Protein AF-A0A2V6N6D9-F1 (afdb_monomer_lite)

Radius of gyration: 21.4 Å; chains: 1; bounding box: 47×39×57 Å

Structure (mmCIF, N/CA/C/O backbone):
data_AF-A0A2V6N6D9-F1
#
_entry.id   AF-A0A2V6N6D9-F1
#
loop_
_atom_site.group_PDB
_atom_site.id
_atom_site.type_symbol
_atom_site.label_atom_id
_atom_site.label_alt_id
_atom_site.label_comp_id
_atom_site.label_asym_id
_atom_site.label_entity_id
_atom_site.label_seq_id
_atom_site.pdbx_PDB_ins_code
_atom_site.Cartn_x
_atom_site.Cartn_y
_atom_site.Cartn_z
_atom_site.occupancy
_atom_site.B_iso_or_equiv
_atom_site.auth_seq_id
_atom_site.auth_comp_id
_atom_site.auth_asym_id
_atom_site.auth_atom_id
_atom_site.pdbx_PDB_model_num
ATOM 1 N N . MET A 1 1 ? 24.548 -21.184 -36.926 1.00 59.41 1 MET A N 1
ATOM 2 C CA . MET A 1 1 ? 24.962 -20.837 -35.543 1.00 59.41 1 MET A CA 1
ATOM 3 C C . MET A 1 1 ? 25.268 -19.346 -35.347 1.00 59.41 1 MET A C 1
ATOM 5 O O . MET A 1 1 ? 24.639 -18.750 -34.487 1.00 59.41 1 MET A O 1
ATOM 9 N N . ARG A 1 2 ? 26.126 -18.692 -36.157 1.00 65.00 2 ARG A N 1
ATOM 10 C CA . ARG A 1 2 ? 26.468 -17.248 -36.016 1.00 65.00 2 ARG A CA 1
ATOM 11 C C . ARG A 1 2 ? 25.274 -16.273 -35.929 1.00 65.00 2 ARG A C 1
ATOM 13 O O . ARG A 1 2 ? 25.305 -15.359 -35.116 1.00 65.00 2 ARG A O 1
ATOM 20 N N . ARG A 1 3 ? 24.213 -16.474 -36.723 1.00 71.56 3 ARG A N 1
ATOM 21 C CA . ARG A 1 3 ? 23.017 -15.602 -36.710 1.00 71.56 3 ARG A CA 1
ATOM 22 C C . ARG A 1 3 ? 22.188 -15.723 -35.426 1.00 71.56 3 ARG A C 1
ATOM 24 O O . ARG A 1 3 ? 21.669 -14.728 -34.949 1.00 71.56 3 ARG A O 1
ATOM 31 N N . VAL A 1 4 ? 22.118 -16.921 -34.845 1.00 73.62 4 VAL A N 1
ATOM 32 C CA . VAL A 1 4 ? 21.399 -17.165 -33.583 1.00 73.62 4 VAL A CA 1
ATOM 33 C C . VAL A 1 4 ? 22.120 -16.462 -32.434 1.00 73.62 4 VAL A C 1
ATOM 35 O O . VAL A 1 4 ? 21.491 -15.753 -31.661 1.00 73.62 4 VAL A O 1
ATOM 38 N N . VAL A 1 5 ? 23.452 -16.558 -32.385 1.00 76.19 5 VAL A N 1
ATOM 39 C CA . VAL A 1 5 ? 24.276 -15.862 -31.384 1.00 76.19 5 VAL A CA 1
ATOM 40 C C . VAL A 1 5 ? 24.099 -14.339 -31.465 1.00 76.19 5 VAL A C 1
ATOM 42 O O . VAL A 1 5 ? 23.930 -13.694 -30.437 1.00 76.19 5 VAL A O 1
ATOM 45 N N . ALA A 1 6 ? 24.042 -13.761 -32.670 1.00 77.94 6 ALA A N 1
ATOM 46 C CA . ALA A 1 6 ? 23.794 -12.326 -32.847 1.00 77.94 6 ALA A CA 1
ATOM 47 C C . ALA A 1 6 ? 22.406 -11.880 -32.336 1.00 77.94 6 ALA A C 1
ATOM 49 O O . ALA A 1 6 ? 22.273 -10.809 -31.740 1.00 77.94 6 ALA A O 1
ATOM 50 N N . VAL A 1 7 ? 21.374 -12.711 -32.514 1.00 82.50 7 VAL A N 1
ATOM 51 C CA . VAL A 1 7 ? 20.023 -12.434 -31.996 1.00 82.50 7 VAL A CA 1
ATOM 52 C C . VAL A 1 7 ? 19.994 -12.482 -30.465 1.00 82.50 7 VAL A C 1
ATOM 54 O O . VAL A 1 7 ? 19.444 -11.583 -29.841 1.00 82.50 7 VAL A O 1
ATOM 57 N N . TRP A 1 8 ? 20.649 -13.458 -29.835 1.00 84.19 8 TRP A N 1
ATOM 58 C CA . TRP A 1 8 ? 20.722 -13.517 -28.369 1.00 84.19 8 TRP A CA 1
ATOM 59 C C . TRP A 1 8 ? 21.530 -12.365 -27.763 1.00 84.19 8 TRP A C 1
ATOM 61 O O . TRP A 1 8 ? 21.139 -11.824 -26.731 1.00 84.19 8 TRP A O 1
ATOM 71 N N . ILE A 1 9 ? 22.615 -11.944 -28.420 1.00 83.12 9 ILE A N 1
ATOM 72 C CA . ILE A 1 9 ? 23.410 -10.788 -27.982 1.00 83.12 9 ILE A CA 1
ATOM 73 C C . ILE A 1 9 ? 22.585 -9.500 -28.077 1.00 83.12 9 ILE A C 1
ATOM 75 O O . ILE A 1 9 ? 22.538 -8.736 -27.119 1.00 83.12 9 ILE A O 1
ATOM 79 N N . SER A 1 10 ? 21.895 -9.268 -29.196 1.00 82.88 10 SER A N 1
ATOM 80 C CA . SER A 1 10 ? 21.044 -8.078 -29.353 1.00 82.88 10 SER A CA 1
ATOM 81 C C . SER A 1 10 ? 19.869 -8.066 -28.372 1.00 82.88 10 SER A C 1
ATOM 83 O O . SER A 1 10 ? 19.578 -7.019 -27.794 1.00 82.88 10 SER A O 1
ATOM 85 N N . LEU A 1 11 ? 19.260 -9.224 -28.100 1.00 87.12 11 LEU A N 1
ATOM 86 C CA . LEU A 1 11 ? 18.226 -9.362 -27.075 1.00 87.12 11 LEU A CA 1
ATOM 87 C C . LEU A 1 11 ? 18.769 -9.041 -25.676 1.00 87.12 11 LEU A C 1
ATOM 89 O O . LEU A 1 11 ? 18.121 -8.321 -24.921 1.00 87.12 11 LEU A O 1
ATOM 93 N N . GLY A 1 12 ? 19.970 -9.523 -25.347 1.00 83.06 12 GLY A N 1
ATOM 94 C CA . GLY A 1 12 ? 20.647 -9.215 -24.085 1.00 83.06 12 GLY A CA 1
ATOM 95 C C . GLY A 1 12 ? 20.988 -7.730 -23.926 1.00 83.06 12 GLY A C 1
ATOM 96 O O . GLY A 1 12 ? 20.818 -7.164 -22.850 1.00 83.06 12 GLY A O 1
ATOM 97 N N . ILE A 1 13 ? 21.420 -7.068 -25.003 1.00 83.25 13 ILE A N 1
ATOM 98 C CA . ILE A 1 13 ? 21.704 -5.625 -24.988 1.00 83.25 13 ILE A CA 1
ATOM 99 C C . ILE A 1 13 ? 20.407 -4.825 -24.826 1.00 83.25 13 ILE A C 1
ATOM 101 O O . ILE A 1 13 ? 20.368 -3.886 -24.035 1.00 83.25 13 ILE A O 1
ATOM 105 N N . ALA A 1 14 ? 19.335 -5.206 -25.524 1.00 84.50 14 ALA A N 1
ATOM 106 C CA . ALA A 1 14 ? 18.042 -4.536 -25.419 1.00 84.50 14 ALA A CA 1
ATOM 107 C C . ALA A 1 14 ? 17.433 -4.668 -24.013 1.00 84.50 14 ALA A C 1
ATOM 109 O O . ALA A 1 14 ? 16.908 -3.690 -23.480 1.00 84.50 14 ALA A O 1
ATOM 110 N N . THR A 1 15 ? 17.538 -5.841 -23.379 1.00 79.81 15 THR A N 1
ATOM 111 C CA . THR A 1 15 ? 17.056 -6.035 -22.003 1.00 79.81 15 THR A CA 1
ATOM 112 C C . THR A 1 15 ? 17.895 -5.256 -20.997 1.00 79.81 15 THR A C 1
ATOM 114 O O . THR A 1 15 ? 17.327 -4.585 -20.137 1.00 79.81 15 THR A O 1
ATOM 117 N N . ALA A 1 16 ? 19.224 -5.262 -21.128 1.00 81.94 16 ALA A N 1
ATOM 118 C CA . ALA A 1 16 ? 20.105 -4.476 -20.266 1.00 81.94 16 ALA A CA 1
ATOM 119 C C . ALA A 1 16 ? 19.844 -2.967 -20.406 1.00 81.94 16 ALA A C 1
ATOM 121 O O . ALA A 1 16 ? 19.668 -2.279 -19.400 1.00 81.94 16 ALA A O 1
ATOM 122 N N . ALA A 1 17 ? 19.740 -2.461 -21.638 1.00 80.12 17 ALA A N 1
ATOM 123 C CA . ALA A 1 17 ? 19.404 -1.066 -21.907 1.00 80.12 17 ALA A CA 1
ATOM 124 C C . ALA A 1 17 ? 18.031 -0.701 -21.324 1.00 80.12 17 ALA A C 1
ATOM 126 O O . ALA A 1 17 ? 17.907 0.314 -20.642 1.00 80.12 17 ALA A O 1
ATOM 127 N N . GLY A 1 18 ? 17.027 -1.567 -21.499 1.00 77.12 18 GLY A N 1
ATOM 128 C CA . GLY A 1 18 ? 15.701 -1.391 -20.908 1.00 77.12 18 GLY A CA 1
ATOM 129 C C . GLY A 1 18 ? 15.729 -1.311 -19.379 1.00 77.12 18 GLY A C 1
ATOM 130 O O . GLY A 1 18 ? 15.072 -0.444 -18.805 1.00 77.12 18 GLY A O 1
ATOM 131 N N . ILE A 1 19 ? 16.524 -2.154 -18.709 1.00 79.88 19 ILE A N 1
ATOM 132 C CA . ILE A 1 19 ? 16.682 -2.125 -17.244 1.00 79.88 19 ILE A CA 1
ATOM 133 C C . ILE A 1 19 ? 17.334 -0.815 -16.792 1.00 79.88 19 ILE A C 1
ATOM 135 O O . ILE A 1 19 ? 16.853 -0.196 -15.845 1.00 79.88 19 ILE A O 1
ATOM 139 N N . VAL A 1 20 ? 18.388 -0.362 -17.474 1.00 74.38 20 VAL A N 1
ATOM 140 C CA . VAL A 1 20 ? 19.073 0.899 -17.144 1.00 74.38 20 VAL A CA 1
ATOM 141 C C . VAL A 1 20 ? 18.138 2.092 -17.348 1.00 74.38 20 VAL A C 1
ATOM 143 O O . VAL A 1 20 ? 18.009 2.937 -16.463 1.00 74.38 20 VAL A O 1
ATOM 146 N N . SER A 1 21 ? 17.410 2.138 -18.465 1.00 70.38 21 SER A N 1
ATOM 147 C CA . SER A 1 21 ? 16.409 3.178 -18.717 1.00 70.38 21 SER A CA 1
ATOM 148 C C . SER A 1 21 ? 15.285 3.159 -17.677 1.00 70.38 21 SER A C 1
ATOM 150 O O . SER A 1 21 ? 14.873 4.215 -17.199 1.00 70.38 21 SER A O 1
ATOM 152 N N . ALA A 1 22 ? 14.827 1.976 -17.260 1.00 66.56 22 ALA A N 1
ATOM 153 C CA . ALA A 1 22 ? 13.831 1.840 -16.202 1.00 66.56 22 ALA A CA 1
ATOM 154 C C . ALA A 1 22 ? 14.367 2.307 -14.840 1.00 66.56 22 ALA A C 1
ATOM 156 O O . ALA A 1 22 ? 13.640 2.967 -14.101 1.00 66.56 22 ALA A O 1
ATOM 157 N N . GLN A 1 23 ? 15.632 2.029 -14.512 1.00 70.00 23 GLN A N 1
ATOM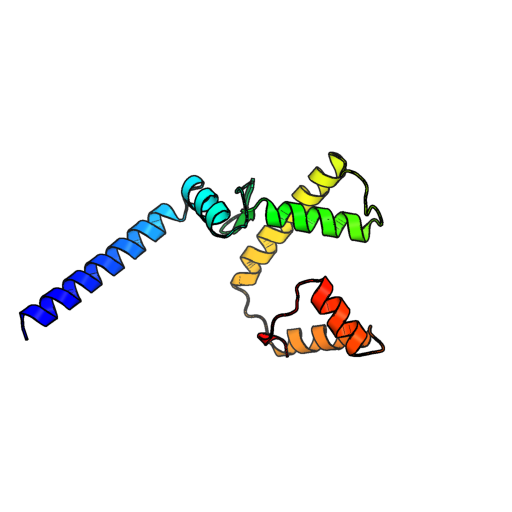 158 C CA . GLN A 1 23 ? 16.272 2.520 -13.287 1.00 70.00 23 GLN A CA 1
ATOM 159 C C . GLN A 1 23 ? 16.410 4.045 -13.275 1.00 70.00 23 GLN A C 1
ATOM 161 O O . GLN A 1 23 ? 16.227 4.656 -12.225 1.00 70.00 23 GLN A O 1
ATOM 166 N N . LEU A 1 24 ? 16.662 4.665 -14.429 1.00 68.25 24 LEU A N 1
ATOM 167 C CA . LEU A 1 24 ? 16.726 6.123 -14.572 1.00 68.25 24 LEU A CA 1
ATOM 168 C C . LEU A 1 24 ? 15.339 6.785 -14.515 1.00 68.25 24 LEU A C 1
ATOM 170 O O . LEU A 1 24 ? 15.204 7.882 -13.974 1.00 68.25 24 LEU A O 1
ATOM 174 N N . ALA A 1 25 ? 14.295 6.118 -15.015 1.00 64.75 25 ALA A N 1
ATOM 175 C CA . ALA A 1 25 ? 12.917 6.614 -14.969 1.00 64.75 25 ALA A CA 1
ATOM 176 C C . ALA A 1 25 ? 12.218 6.360 -13.617 1.00 64.75 25 ALA A C 1
ATOM 178 O O . ALA A 1 25 ? 11.385 7.163 -13.195 1.00 64.75 25 ALA A O 1
ATOM 179 N N . ALA A 1 26 ? 12.568 5.287 -12.902 1.00 63.69 26 ALA A N 1
ATOM 180 C CA . ALA A 1 26 ? 12.010 4.908 -11.598 1.00 63.69 26 ALA A CA 1
ATOM 181 C C . ALA A 1 26 ? 12.046 5.993 -10.495 1.00 63.69 26 ALA A C 1
ATOM 183 O O . ALA A 1 26 ? 11.118 6.011 -9.674 1.00 63.69 26 ALA A O 1
ATOM 184 N N . PRO A 1 27 ? 13.057 6.884 -10.410 1.00 62.16 27 PRO A N 1
ATOM 185 C CA . PRO A 1 27 ? 13.044 7.990 -9.458 1.00 62.16 27 PRO A CA 1
ATOM 186 C C . PRO A 1 27 ? 12.146 9.161 -9.879 1.00 62.16 27 PRO A C 1
ATOM 188 O O . PRO A 1 27 ? 11.875 10.018 -9.035 1.00 62.16 27 PRO A O 1
ATOM 191 N N . THR A 1 28 ? 11.664 9.217 -11.127 1.00 71.12 28 THR A N 1
ATOM 192 C CA . THR A 1 28 ? 10.810 10.321 -11.588 1.00 71.12 28 THR A CA 1
ATOM 193 C C . THR A 1 28 ? 9.385 10.199 -11.043 1.00 71.12 28 THR A C 1
ATOM 195 O O . THR A 1 28 ? 8.761 9.135 -11.058 1.00 71.12 28 THR A O 1
ATOM 198 N N . ILE A 1 29 ? 8.858 11.321 -10.546 1.00 66.81 29 ILE A N 1
ATOM 199 C CA . ILE A 1 29 ? 7.525 11.416 -9.927 1.00 66.81 29 ILE A CA 1
ATOM 200 C C . ILE A 1 29 ? 6.431 11.067 -10.947 1.00 66.81 29 ILE A C 1
ATOM 202 O O . ILE A 1 29 ? 5.516 10.313 -10.632 1.00 66.81 29 ILE A O 1
ATOM 206 N N . VAL A 1 30 ? 6.574 11.543 -12.189 1.00 69.75 30 VAL A N 1
ATOM 207 C CA . VAL A 1 30 ? 5.599 11.343 -13.275 1.00 69.75 30 VAL A CA 1
ATOM 208 C C . VAL A 1 30 ? 5.477 9.870 -13.671 1.00 69.75 30 VAL A C 1
ATOM 210 O O . VAL A 1 30 ? 4.369 9.367 -13.847 1.00 69.75 30 VAL A O 1
ATOM 213 N N . PHE A 1 31 ? 6.597 9.148 -13.770 1.00 69.00 31 PHE A N 1
ATOM 214 C CA . PHE A 1 31 ? 6.579 7.722 -14.100 1.00 69.00 31 PHE A CA 1
ATOM 215 C C . PHE A 1 31 ? 5.919 6.894 -12.993 1.00 69.00 31 PHE A C 1
ATOM 217 O O . PHE A 1 31 ? 5.109 6.013 -13.275 1.00 69.00 31 PHE A O 1
ATOM 224 N N . ARG A 1 32 ? 6.207 7.208 -11.724 1.00 66.12 32 ARG A N 1
ATOM 225 C CA . ARG A 1 32 ? 5.573 6.538 -10.579 1.00 66.12 32 ARG A CA 1
ATOM 226 C C . ARG A 1 32 ? 4.084 6.848 -10.453 1.00 66.12 32 ARG A C 1
ATOM 228 O O . ARG A 1 32 ? 3.333 5.942 -10.115 1.00 66.12 32 ARG A O 1
ATOM 235 N N . ASP A 1 33 ? 3.655 8.074 -10.744 1.00 72.12 33 ASP A N 1
ATOM 236 C CA . ASP A 1 33 ? 2.231 8.429 -10.782 1.00 72.12 33 ASP A CA 1
ATOM 237 C C . ASP A 1 33 ? 1.492 7.618 -11.855 1.00 72.12 33 ASP A C 1
ATOM 239 O O . ASP A 1 33 ? 0.499 6.953 -11.566 1.00 72.12 33 ASP A O 1
ATOM 243 N N . LYS A 1 34 ? 2.045 7.548 -13.074 1.00 72.62 34 LYS A N 1
ATOM 244 C CA . LYS A 1 34 ? 1.480 6.724 -14.153 1.00 72.62 34 LYS A CA 1
ATOM 245 C C . LYS A 1 34 ? 1.470 5.235 -13.818 1.00 72.62 34 LYS A C 1
ATOM 247 O O . LYS A 1 34 ? 0.472 4.574 -14.088 1.00 72.62 34 LYS A O 1
ATOM 252 N N . LEU A 1 35 ? 2.524 4.709 -13.191 1.00 68.69 35 LEU A N 1
ATOM 253 C CA . LEU A 1 35 ? 2.528 3.336 -12.677 1.00 68.69 35 LEU A CA 1
ATOM 254 C C . LEU A 1 35 ? 1.457 3.122 -11.601 1.00 68.69 35 LEU A C 1
ATOM 256 O O . LEU A 1 35 ? 0.806 2.083 -11.599 1.00 68.69 35 LEU A O 1
ATOM 260 N N . GLY A 1 36 ? 1.246 4.095 -10.715 1.00 62.81 36 GLY A N 1
ATOM 261 C CA . GLY A 1 36 ? 0.177 4.071 -9.718 1.00 62.81 36 GLY A CA 1
ATOM 262 C C . GLY A 1 36 ? -1.201 3.944 -10.360 1.00 62.81 36 GLY A C 1
ATOM 263 O O . GLY A 1 36 ? -1.976 3.071 -9.974 1.00 62.81 36 GLY A O 1
ATOM 264 N N . ILE A 1 37 ? -1.468 4.735 -11.399 1.00 71.44 37 ILE A N 1
ATOM 265 C CA . ILE A 1 37 ? -2.721 4.685 -12.162 1.00 71.44 37 ILE A CA 1
ATOM 266 C C . ILE A 1 37 ? -2.877 3.336 -12.880 1.00 71.44 37 ILE A C 1
ATOM 268 O O . ILE A 1 37 ? -3.915 2.695 -12.741 1.00 71.44 37 ILE A O 1
ATOM 272 N N . ILE A 1 38 ? -1.846 2.870 -13.596 1.00 69.75 38 ILE A N 1
ATOM 273 C CA . ILE A 1 38 ? -1.884 1.600 -14.348 1.00 69.75 38 ILE A CA 1
ATOM 274 C C . ILE A 1 38 ? -2.079 0.400 -13.411 1.00 69.75 38 ILE A C 1
ATOM 276 O O . ILE A 1 38 ? -2.808 -0.531 -13.739 1.00 69.75 38 ILE A O 1
ATOM 280 N N . CYS A 1 39 ? -1.467 0.420 -12.226 1.00 68.69 39 CYS A N 1
ATOM 281 C CA . CYS A 1 39 ? -1.617 -0.631 -11.220 1.00 68.69 39 CYS A CA 1
ATOM 282 C C . CYS A 1 39 ? -2.875 -0.479 -10.344 1.00 68.69 39 CYS A C 1
ATOM 284 O O . CYS A 1 39 ? -3.007 -1.213 -9.365 1.00 68.69 39 CYS A O 1
ATOM 286 N N . GLY A 1 40 ? -3.766 0.476 -10.634 1.00 66.50 40 GLY A N 1
ATOM 287 C CA . GLY A 1 40 ? -5.004 0.685 -9.875 1.00 66.50 40 GLY A CA 1
ATOM 288 C C . GLY A 1 40 ? -4.814 1.267 -8.467 1.00 66.50 40 GLY A C 1
ATOM 289 O O . GLY A 1 40 ? -5.743 1.234 -7.669 1.00 66.50 40 GLY A O 1
ATOM 290 N N . ARG A 1 41 ? -3.630 1.808 -8.143 1.00 63.16 41 ARG A N 1
ATOM 291 C CA . ARG A 1 41 ? -3.352 2.527 -6.881 1.00 63.16 41 ARG A CA 1
ATOM 292 C C . ARG A 1 41 ? -3.750 4.010 -6.918 1.00 63.16 41 ARG A C 1
ATOM 294 O O . ARG A 1 41 ? -3.771 4.678 -5.885 1.00 63.16 41 ARG A O 1
ATOM 301 N N . GLY A 1 42 ? -4.059 4.533 -8.103 1.00 74.06 42 GLY A N 1
ATOM 302 C CA . GLY A 1 42 ? -4.404 5.940 -8.303 1.00 74.06 42 GLY A CA 1
ATOM 303 C C . GLY A 1 42 ? -3.185 6.862 -8.250 1.00 74.06 42 GLY A C 1
ATOM 304 O O . GLY A 1 42 ? -2.055 6.431 -8.490 1.00 74.06 42 GLY A O 1
ATOM 305 N N . HIS A 1 43 ? -3.428 8.140 -7.960 1.00 75.81 43 HIS A N 1
ATOM 306 C CA . HIS A 1 43 ? -2.398 9.173 -8.011 1.00 75.81 43 HIS A CA 1
ATOM 307 C C . HIS A 1 43 ? -1.377 9.070 -6.877 1.00 75.81 43 HIS A C 1
ATOM 309 O O . HIS A 1 43 ? -1.689 8.666 -5.753 1.00 75.81 43 HIS A O 1
ATOM 315 N N . LEU A 1 44 ? -0.143 9.469 -7.174 1.00 74.56 44 LEU A N 1
ATOM 316 C CA . LEU A 1 44 ? 0.940 9.588 -6.208 1.00 74.56 44 LEU A CA 1
ATOM 317 C C . LEU A 1 44 ? 0.780 10.893 -5.413 1.00 74.56 44 LEU A C 1
ATOM 319 O O . LEU A 1 44 ? 0.984 11.980 -5.945 1.00 74.56 44 LEU A O 1
ATOM 323 N N . LEU A 1 45 ? 0.447 10.782 -4.127 1.00 73.56 45 LEU A N 1
ATOM 324 C CA . LEU A 1 45 ? 0.208 11.931 -3.246 1.00 73.56 45 LEU A CA 1
ATOM 325 C C . LEU A 1 45 ? 1.494 12.459 -2.605 1.00 73.56 45 LEU A C 1
ATOM 327 O O . LEU A 1 45 ? 1.674 13.663 -2.456 1.00 73.56 45 LEU A O 1
ATOM 331 N N . ALA A 1 46 ? 2.394 11.562 -2.206 1.00 71.06 46 ALA A N 1
ATOM 332 C CA . ALA A 1 46 ? 3.667 11.931 -1.597 1.00 71.06 46 ALA A CA 1
ATOM 333 C C . ALA A 1 46 ? 4.711 10.832 -1.801 1.00 71.06 46 ALA A C 1
ATOM 335 O O . ALA A 1 46 ? 4.380 9.661 -1.986 1.00 71.06 46 ALA A O 1
ATOM 336 N N . ARG A 1 47 ? 5.995 11.189 -1.725 1.00 71.94 47 ARG A N 1
ATOM 337 C CA . ARG A 1 47 ? 7.099 10.223 -1.709 1.00 71.94 47 ARG A CA 1
ATOM 338 C C . ARG A 1 47 ? 7.802 10.284 -0.361 1.00 71.94 47 ARG A C 1
ATOM 340 O O . ARG A 1 47 ? 8.285 11.337 0.037 1.00 71.94 47 ARG A O 1
ATOM 347 N N . VAL A 1 48 ? 7.893 9.139 0.308 1.00 70.44 48 VAL A N 1
ATOM 348 C CA . VAL A 1 48 ? 8.655 8.968 1.549 1.00 70.44 48 VAL A CA 1
ATOM 349 C C . VAL A 1 48 ? 9.747 7.934 1.278 1.00 70.44 48 VAL A C 1
ATOM 351 O O . VAL A 1 48 ? 9.466 6.746 1.107 1.00 70.44 48 VAL A O 1
ATOM 354 N N . HIS A 1 49 ? 10.998 8.397 1.188 1.00 70.81 49 HIS A N 1
ATOM 355 C CA . HIS A 1 49 ? 12.156 7.603 0.750 1.00 70.81 49 HIS A CA 1
ATOM 356 C C . HIS A 1 49 ? 11.913 6.888 -0.598 1.00 70.81 49 HIS A C 1
ATOM 358 O O . HIS A 1 49 ? 11.611 7.521 -1.614 1.00 70.81 49 HIS A O 1
ATOM 364 N N . GLU A 1 50 ? 12.023 5.557 -0.621 1.00 64.81 50 GLU A N 1
ATOM 365 C CA . GLU A 1 50 ? 11.826 4.731 -1.812 1.00 64.81 50 GLU A CA 1
ATOM 366 C C . GLU A 1 50 ? 10.357 4.383 -2.076 1.00 64.81 50 GLU A C 1
ATOM 368 O O . GLU A 1 50 ? 10.039 3.797 -3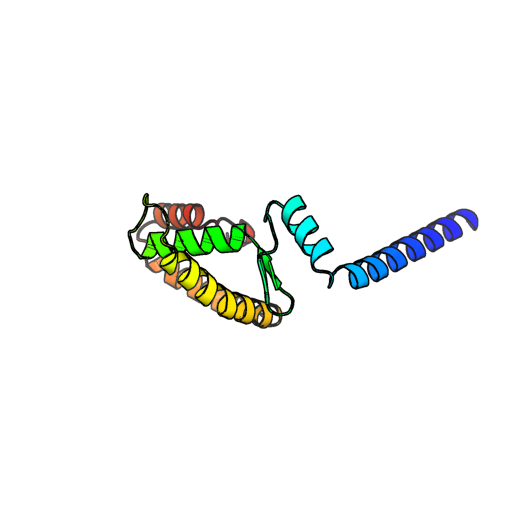.116 1.00 64.81 50 GLU A O 1
ATOM 373 N N . ARG A 1 51 ? 9.428 4.769 -1.189 1.00 66.88 51 ARG A N 1
ATOM 374 C CA . ARG A 1 51 ? 8.008 4.421 -1.293 1.00 66.88 51 ARG A CA 1
ATOM 375 C C . ARG A 1 51 ? 7.155 5.621 -1.702 1.00 66.88 51 ARG A C 1
ATOM 377 O O . ARG A 1 51 ? 7.262 6.708 -1.143 1.00 66.88 51 ARG A O 1
ATOM 384 N N . GLY A 1 52 ? 6.297 5.402 -2.694 1.00 70.81 52 GLY A N 1
ATOM 385 C CA . GLY A 1 52 ? 5.209 6.319 -3.014 1.00 70.81 52 GLY A CA 1
ATOM 386 C C . GLY A 1 52 ? 4.007 6.048 -2.115 1.00 70.81 52 GLY A C 1
ATOM 387 O O . GLY A 1 52 ? 3.665 4.884 -1.906 1.00 70.81 52 GLY A O 1
ATOM 388 N N . ILE A 1 53 ? 3.410 7.102 -1.572 1.00 74.81 53 ILE A N 1
ATOM 389 C CA . ILE A 1 53 ? 2.105 7.078 -0.916 1.00 74.81 53 ILE A CA 1
ATOM 390 C C . ILE A 1 53 ? 1.083 7.392 -2.001 1.00 74.81 53 ILE A C 1
ATOM 392 O O . ILE A 1 53 ? 1.086 8.495 -2.552 1.00 74.81 53 ILE A O 1
ATOM 396 N N . TYR A 1 54 ? 0.255 6.406 -2.330 1.00 78.50 54 TYR A N 1
ATOM 397 C CA . TYR A 1 54 ? -0.767 6.532 -3.363 1.00 78.50 54 TYR A CA 1
ATOM 398 C C . TYR A 1 54 ? -2.130 6.855 -2.758 1.00 78.50 54 TYR A C 1
ATOM 400 O O . TYR A 1 54 ? -2.366 6.641 -1.567 1.00 78.50 54 TYR A O 1
ATOM 408 N N . GLN A 1 55 ? -3.043 7.335 -3.593 1.00 75.25 55 GLN A N 1
ATOM 409 C CA . GLN A 1 55 ? -4.388 7.698 -3.174 1.00 75.25 55 GLN A CA 1
ATOM 410 C C . GLN A 1 55 ? -5.152 6.532 -2.537 1.00 75.25 55 GLN A C 1
ATOM 412 O O . GLN A 1 55 ? -5.761 6.721 -1.489 1.00 75.25 55 GLN A O 1
ATOM 417 N N . THR A 1 56 ? -5.023 5.310 -3.059 1.00 75.94 56 THR A N 1
ATOM 418 C CA . THR A 1 56 ? -5.633 4.130 -2.424 1.00 75.94 56 THR A CA 1
ATOM 419 C C . THR A 1 56 ? -5.056 3.821 -1.042 1.00 75.94 56 THR A C 1
ATOM 421 O O . THR A 1 56 ? -5.778 3.360 -0.164 1.00 75.94 56 THR A O 1
ATOM 424 N N . ASP A 1 57 ? -3.755 4.061 -0.825 1.00 73.31 57 ASP A N 1
ATOM 425 C CA . ASP A 1 57 ? -3.138 3.861 0.494 1.00 73.31 57 ASP A CA 1
ATOM 426 C C . ASP A 1 57 ? -3.666 4.897 1.498 1.00 73.31 57 ASP A C 1
ATOM 428 O O . ASP A 1 57 ? -3.874 4.580 2.671 1.00 73.31 57 ASP A O 1
ATOM 432 N N . PHE A 1 58 ? -3.904 6.124 1.025 1.00 77.56 58 PHE A N 1
ATOM 433 C CA . PHE A 1 58 ? -4.503 7.188 1.818 1.00 77.56 58 PHE A CA 1
ATOM 434 C C . PHE A 1 58 ? -5.963 6.901 2.171 1.00 77.56 58 PHE A C 1
ATOM 436 O O . PHE A 1 58 ? -6.324 6.958 3.344 1.00 77.56 58 PHE A O 1
ATOM 443 N N . GLU A 1 59 ? -6.780 6.538 1.183 1.00 78.94 59 GLU A N 1
ATOM 444 C CA . GLU A 1 59 ? -8.193 6.203 1.377 1.00 78.94 59 GLU A CA 1
ATOM 445 C C . GLU A 1 59 ? -8.358 5.011 2.324 1.00 78.94 59 GLU A C 1
ATOM 447 O O . GLU A 1 59 ? -9.143 5.084 3.265 1.00 78.94 59 GLU A O 1
ATOM 452 N N . ARG A 1 60 ? -7.536 3.964 2.172 1.00 77.88 60 ARG A N 1
ATOM 453 C CA . ARG A 1 60 ? -7.539 2.814 3.086 1.00 77.88 60 ARG A CA 1
ATOM 454 C C . ARG A 1 60 ? -7.209 3.205 4.527 1.00 77.88 60 ARG A C 1
ATOM 456 O O . ARG A 1 60 ? -7.869 2.740 5.450 1.00 77.88 60 ARG A O 1
ATOM 463 N N . ALA A 1 61 ? -6.174 4.016 4.739 1.00 78.44 61 ALA A N 1
ATOM 464 C CA . ALA A 1 61 ? -5.793 4.436 6.087 1.00 78.44 61 ALA A CA 1
ATOM 465 C C . ALA A 1 61 ? -6.833 5.375 6.713 1.00 78.44 61 ALA A C 1
ATOM 467 O O . ALA A 1 61 ? -7.050 5.336 7.926 1.00 78.44 61 ALA A O 1
ATOM 468 N N . LEU A 1 62 ? -7.491 6.195 5.890 1.00 81.00 62 LEU A N 1
ATOM 469 C CA . LEU A 1 62 ? -8.605 7.027 6.317 1.00 81.00 62 LEU A CA 1
ATOM 470 C C . LEU A 1 62 ? -9.777 6.153 6.776 1.00 81.00 62 LEU A C 1
ATOM 472 O O . LEU A 1 62 ? -10.237 6.328 7.902 1.00 81.00 62 LEU A O 1
ATOM 476 N N . ASP A 1 63 ? -10.191 5.169 5.979 1.00 79.62 63 ASP A N 1
ATOM 477 C CA . ASP A 1 63 ? -11.246 4.220 6.356 1.00 79.62 63 ASP A CA 1
ATOM 478 C C . ASP A 1 63 ? -10.898 3.449 7.632 1.00 79.62 63 ASP A C 1
ATOM 480 O O . ASP A 1 63 ? -11.716 3.369 8.545 1.00 79.62 63 ASP A O 1
ATOM 484 N N . GLU A 1 64 ? -9.663 2.960 7.769 1.00 78.56 64 GLU A N 1
ATOM 485 C CA . GLU A 1 64 ? -9.226 2.245 8.973 1.00 78.56 64 GLU A CA 1
ATOM 486 C C . GLU A 1 64 ? -9.267 3.137 10.224 1.00 78.56 64 GLU A C 1
ATOM 488 O O . GLU A 1 64 ? -9.704 2.704 11.295 1.00 78.56 64 GLU A O 1
ATOM 493 N N . SER A 1 65 ? -8.842 4.399 10.103 1.00 79.06 65 SER A N 1
ATOM 494 C CA . SER A 1 65 ? -8.900 5.355 11.215 1.00 79.06 65 SER A CA 1
ATOM 495 C C . SER A 1 65 ? -10.339 5.653 11.641 1.00 79.06 65 SER A C 1
ATOM 497 O O . SER A 1 65 ? -10.630 5.735 12.834 1.00 79.06 65 SER A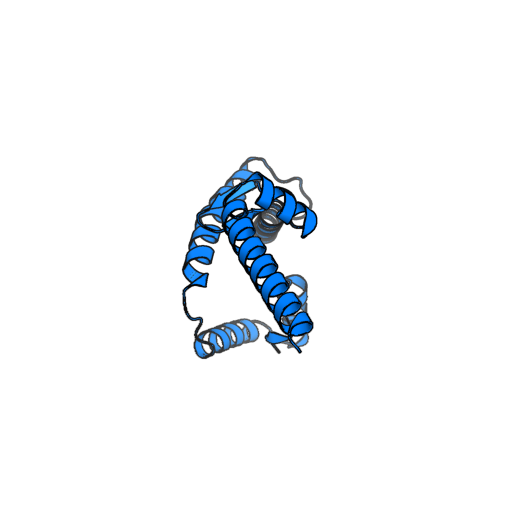 O 1
ATOM 499 N N . ARG A 1 66 ? -11.255 5.740 10.673 1.00 77.69 66 ARG A N 1
ATOM 500 C CA . ARG A 1 66 ? -12.668 6.041 10.904 1.00 77.69 66 ARG A CA 1
ATOM 501 C C . ARG A 1 66 ? -13.429 4.840 11.445 1.00 77.69 66 ARG A C 1
ATOM 503 O O . ARG A 1 66 ? -14.247 5.019 12.342 1.00 77.69 66 ARG A O 1
ATOM 510 N N . TYR A 1 67 ? -13.090 3.637 10.986 1.00 79.12 67 TYR A N 1
ATOM 511 C CA . TYR A 1 67 ? -13.563 2.382 11.561 1.00 79.12 67 TYR A CA 1
ATOM 512 C C . TYR A 1 67 ? -13.218 2.298 13.051 1.00 79.12 67 TYR A C 1
ATOM 514 O O . TYR A 1 67 ? -14.093 2.090 13.887 1.00 79.12 67 TYR A O 1
ATOM 522 N N . ARG A 1 68 ? -11.951 2.547 13.412 1.00 78.19 68 ARG A N 1
ATOM 523 C CA . ARG A 1 68 ? -11.507 2.539 14.819 1.00 78.19 68 ARG A CA 1
ATOM 524 C C . ARG A 1 68 ? -12.181 3.609 15.672 1.00 78.19 68 ARG A C 1
ATOM 526 O O . ARG A 1 68 ? -12.393 3.384 16.857 1.00 78.19 68 ARG A O 1
ATOM 533 N N . ALA A 1 69 ? -12.500 4.757 15.081 1.00 78.56 69 ALA A N 1
ATOM 534 C CA . ALA A 1 69 ? -13.203 5.842 15.756 1.00 78.56 69 ALA A CA 1
ATOM 535 C C . ALA A 1 69 ? -14.729 5.629 15.840 1.00 78.56 69 ALA A C 1
ATOM 537 O O . ALA A 1 69 ? -15.411 6.448 16.449 1.00 78.56 69 ALA A O 1
ATOM 538 N N . GLY A 1 70 ? -15.277 4.570 15.226 1.00 78.38 70 GLY A N 1
ATOM 539 C CA . GLY A 1 70 ? -16.723 4.335 15.157 1.00 78.38 70 GLY A CA 1
ATOM 540 C C . GLY A 1 70 ? -17.474 5.358 14.296 1.00 78.38 70 GLY A C 1
ATOM 541 O O . GLY A 1 70 ? -18.668 5.561 14.481 1.00 78.38 70 GLY A O 1
ATOM 542 N N . LEU A 1 71 ? -16.781 6.027 13.367 1.00 77.88 71 LEU A N 1
ATOM 543 C CA . LEU A 1 71 ? -17.315 7.106 12.524 1.00 77.88 71 LEU A CA 1
ATOM 544 C C . LEU A 1 71 ? -17.732 6.616 11.126 1.00 77.88 71 LEU A C 1
ATOM 546 O O . LEU A 1 71 ? -17.691 7.389 10.160 1.00 77.88 71 LEU A O 1
ATOM 550 N N . GLU A 1 72 ? -18.081 5.335 10.990 1.00 69.06 72 GLU A N 1
ATOM 551 C CA . GLU A 1 72 ? -18.525 4.745 9.722 1.00 69.06 72 GLU A CA 1
ATOM 552 C C . GLU A 1 72 ? -19.757 5.490 9.165 1.00 69.06 72 GLU A C 1
ATOM 554 O O . GLU A 1 72 ? -20.669 5.858 9.899 1.00 69.06 72 GLU A O 1
ATOM 559 N N . GLY A 1 73 ? -19.777 5.760 7.855 1.00 65.94 73 GLY A N 1
ATOM 560 C CA . GLY A 1 73 ? -20.935 6.347 7.159 1.00 65.94 73 GLY A CA 1
ATOM 561 C C . GLY A 1 73 ? -20.980 7.878 7.043 1.00 65.94 73 GLY A C 1
ATOM 562 O O . GLY A 1 73 ? -21.651 8.389 6.148 1.00 65.94 73 GLY A O 1
ATOM 563 N N . ASN A 1 74 ? -20.226 8.635 7.849 1.00 71.88 74 ASN A N 1
ATOM 564 C CA . ASN A 1 74 ? -20.152 10.100 7.694 1.00 71.88 74 ASN A CA 1
ATOM 565 C C . ASN A 1 74 ? -19.187 10.538 6.567 1.00 71.88 74 ASN A C 1
ATOM 567 O O . ASN A 1 74 ? -18.434 9.732 6.014 1.00 71.88 74 ASN A O 1
ATOM 571 N N . LYS A 1 75 ? -19.166 11.821 6.192 1.00 75.62 75 LYS A N 1
ATOM 572 C CA . LYS A 1 75 ? -18.087 12.353 5.336 1.00 75.62 75 LYS A CA 1
ATOM 573 C C . LYS A 1 75 ? -16.870 12.674 6.201 1.00 75.62 75 LYS A C 1
ATOM 575 O O . LYS A 1 75 ? -17.019 13.319 7.232 1.00 75.62 75 LYS A O 1
ATOM 580 N N . ALA A 1 76 ? -15.686 12.244 5.764 1.00 76.44 76 ALA A N 1
ATOM 581 C CA . ALA A 1 76 ? -14.449 12.487 6.500 1.00 76.44 76 ALA A CA 1
ATOM 582 C C . ALA A 1 76 ? -14.174 13.988 6.631 1.00 76.44 76 ALA A C 1
ATOM 584 O O . ALA A 1 76 ? -14.172 14.709 5.624 1.00 76.44 76 ALA A O 1
ATOM 585 N N . THR A 1 77 ? -13.909 14.446 7.852 1.00 82.31 77 THR A N 1
ATOM 586 C CA . THR A 1 77 ? -13.572 15.850 8.108 1.00 82.31 77 THR A CA 1
ATOM 587 C C . THR A 1 77 ? -12.160 16.178 7.593 1.00 82.31 77 THR A C 1
ATOM 589 O O . THR A 1 77 ? -11.305 15.293 7.481 1.00 82.31 77 THR A O 1
ATOM 592 N N . PRO A 1 78 ? -11.855 17.452 7.281 1.00 79.56 78 PRO A N 1
ATOM 593 C CA . PRO A 1 78 ? -10.496 17.859 6.910 1.00 79.56 78 PRO A CA 1
ATOM 594 C C . PRO A 1 78 ? -9.447 17.506 7.979 1.00 79.56 78 PRO A C 1
ATOM 596 O O . PRO A 1 78 ? -8.323 17.140 7.641 1.00 79.56 78 PRO A O 1
ATOM 599 N N . ALA A 1 79 ? -9.828 17.548 9.261 1.00 79.62 79 ALA A N 1
ATOM 600 C CA . ALA A 1 79 ? -8.969 17.169 10.381 1.00 79.62 79 ALA A CA 1
ATOM 601 C C . ALA A 1 79 ? -8.657 15.660 10.402 1.00 79.62 79 ALA A C 1
ATOM 603 O O . ALA A 1 79 ? -7.501 15.278 10.586 1.00 79.62 79 ALA A O 1
ATOM 604 N N . GLU A 1 80 ? -9.647 14.798 10.140 1.00 79.06 80 GLU A N 1
ATOM 605 C CA . GLU A 1 80 ? -9.437 13.347 9.996 1.00 79.06 80 GLU A CA 1
ATOM 606 C C . GLU A 1 80 ? -8.487 13.026 8.841 1.00 79.06 80 GLU A C 1
ATOM 608 O O . GLU A 1 80 ? -7.567 12.222 8.995 1.00 79.06 80 GLU A O 1
ATOM 613 N N . ARG A 1 81 ? -8.657 13.703 7.699 1.00 77.50 81 ARG A N 1
ATOM 614 C CA . ARG A 1 81 ? -7.764 13.555 6.540 1.00 77.50 81 ARG A CA 1
ATOM 615 C C . ARG A 1 81 ? -6.325 13.931 6.881 1.00 77.50 81 ARG A C 1
ATOM 617 O O . ARG A 1 81 ? -5.403 13.192 6.538 1.00 77.50 81 ARG A O 1
ATOM 624 N N . GLN A 1 82 ? -6.132 15.041 7.590 1.00 79.06 82 GLN A N 1
ATOM 625 C CA . GLN A 1 82 ? -4.803 15.488 8.002 1.00 79.06 82 GLN A CA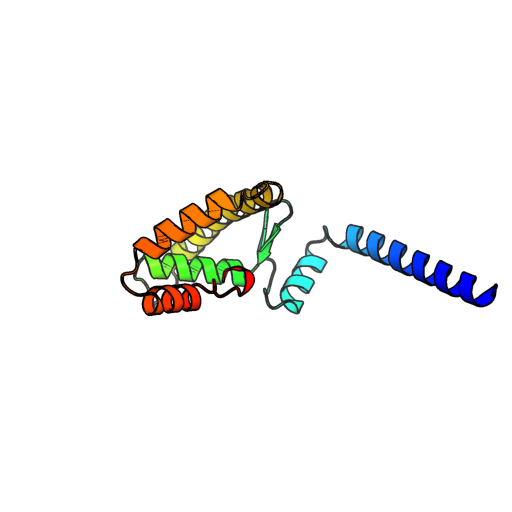 1
ATOM 626 C C . GLN A 1 82 ? -4.160 14.534 9.017 1.00 79.06 82 GLN A C 1
ATOM 628 O O . GLN A 1 82 ? -2.967 14.239 8.918 1.00 79.06 82 GLN A O 1
ATOM 633 N N . SER A 1 83 ? -4.943 14.006 9.959 1.00 80.25 83 SER A N 1
ATOM 634 C CA . SER A 1 83 ? -4.485 12.996 10.919 1.00 80.25 83 SER A CA 1
ATOM 635 C C . SER A 1 83 ? -4.071 11.695 10.219 1.00 80.25 83 SER A C 1
ATOM 637 O O . SER A 1 83 ? -2.982 11.173 10.464 1.00 80.25 83 SER A O 1
ATOM 639 N N . ALA A 1 84 ? -4.876 11.208 9.268 1.00 78.31 84 ALA A N 1
ATOM 640 C CA . ALA A 1 84 ? -4.552 10.025 8.473 1.00 78.31 84 ALA A CA 1
ATOM 641 C C . ALA A 1 84 ? -3.260 10.213 7.655 1.00 78.31 84 ALA A C 1
ATOM 643 O O . ALA A 1 84 ? -2.395 9.335 7.676 1.00 78.31 84 ALA A O 1
ATOM 644 N N . LEU A 1 85 ? -3.068 11.373 7.009 1.00 76.25 85 LEU A N 1
ATOM 645 C CA . LEU A 1 85 ? -1.812 11.710 6.317 1.00 76.25 85 LEU A CA 1
ATOM 646 C C . LEU A 1 85 ? -0.615 11.740 7.272 1.00 76.25 85 LEU A C 1
ATOM 648 O O . LEU A 1 85 ? 0.429 11.155 6.977 1.00 76.25 85 LEU A O 1
ATOM 652 N N . THR A 1 86 ? -0.778 12.379 8.429 1.00 79.75 86 THR A N 1
ATOM 653 C CA . THR A 1 86 ? 0.280 12.498 9.442 1.00 79.75 86 THR A CA 1
ATOM 654 C C . THR A 1 86 ? 0.699 11.129 9.972 1.00 79.75 86 THR A C 1
ATOM 656 O O . THR A 1 86 ? 1.884 10.903 10.190 1.00 79.75 86 THR A O 1
ATOM 659 N N . ASN A 1 87 ? -0.236 10.184 10.099 1.00 78.62 87 ASN A N 1
ATOM 660 C CA . ASN A 1 87 ? 0.046 8.802 10.497 1.00 78.62 87 ASN A CA 1
ATOM 661 C C . ASN A 1 87 ? 0.639 7.948 9.361 1.00 78.62 87 ASN A C 1
ATOM 663 O O . ASN A 1 87 ? 1.384 6.997 9.615 1.00 78.62 87 ASN A O 1
ATOM 667 N N . LEU A 1 88 ? 0.341 8.264 8.100 1.00 77.00 88 LEU A N 1
ATOM 668 C CA . LEU A 1 88 ? 0.855 7.535 6.936 1.00 77.00 88 LEU A CA 1
ATOM 669 C C . LEU A 1 88 ? 2.338 7.779 6.682 1.00 77.00 88 LEU A C 1
ATOM 671 O O . LEU A 1 88 ? 3.043 6.842 6.316 1.00 77.00 88 LEU A O 1
ATOM 675 N N . ILE A 1 89 ? 2.821 9.004 6.881 1.00 76.81 89 ILE A N 1
ATOM 676 C CA . ILE A 1 89 ? 4.227 9.370 6.655 1.00 76.81 89 ILE A CA 1
ATOM 677 C C . ILE A 1 89 ? 5.199 8.514 7.497 1.00 76.81 89 ILE A C 1
ATOM 679 O O . ILE A 1 89 ? 6.065 7.857 6.906 1.00 76.81 89 ILE A O 1
ATOM 683 N N . PRO A 1 90 ? 5.076 8.437 8.839 1.00 79.06 90 PRO A N 1
ATOM 684 C CA . PRO A 1 90 ? 5.964 7.618 9.657 1.00 79.06 90 PRO A CA 1
ATOM 685 C C . PRO A 1 90 ? 5.772 6.124 9.380 1.00 79.06 90 PRO A C 1
ATOM 687 O O . PRO A 1 90 ? 6.755 5.388 9.321 1.00 79.06 90 PRO A O 1
ATOM 690 N N . ASN A 1 91 ? 4.544 5.664 9.113 1.00 75.94 91 ASN A N 1
ATOM 691 C CA . ASN A 1 91 ? 4.290 4.271 8.733 1.00 75.94 91 ASN A CA 1
ATOM 692 C C . ASN A 1 91 ? 4.933 3.898 7.389 1.00 75.94 91 ASN A C 1
ATOM 694 O O . ASN A 1 91 ? 5.463 2.795 7.235 1.00 75.94 91 ASN A O 1
ATOM 698 N N . ALA A 1 92 ? 4.930 4.807 6.415 1.00 72.62 92 ALA A N 1
ATOM 699 C CA . ALA A 1 92 ? 5.609 4.620 5.139 1.00 72.62 92 ALA A CA 1
ATOM 700 C C . ALA A 1 92 ? 7.131 4.558 5.327 1.00 72.62 92 ALA A C 1
ATOM 702 O O . ALA A 1 92 ? 7.777 3.686 4.739 1.00 72.62 92 ALA A O 1
ATOM 703 N N . ALA A 1 93 ? 7.692 5.410 6.191 1.00 72.25 93 ALA A N 1
ATOM 704 C CA . ALA A 1 93 ? 9.109 5.385 6.546 1.00 72.25 93 ALA A CA 1
ATOM 705 C C . ALA A 1 93 ? 9.505 4.080 7.262 1.00 72.25 93 ALA A C 1
ATOM 707 O O . ALA A 1 93 ? 10.469 3.426 6.857 1.00 72.25 93 ALA A O 1
ATOM 708 N N . LEU A 1 94 ? 8.726 3.647 8.261 1.00 74.69 94 LEU A N 1
ATOM 709 C CA . LEU A 1 94 ? 8.929 2.380 8.973 1.00 74.69 94 LEU A CA 1
ATOM 710 C C . LEU A 1 94 ? 8.872 1.188 8.020 1.00 74.69 94 LEU A C 1
ATOM 712 O O . LEU A 1 94 ? 9.778 0.360 8.022 1.00 74.69 94 LEU A O 1
ATOM 716 N N . ARG A 1 95 ? 7.869 1.123 7.137 1.00 71.25 95 ARG A N 1
ATOM 717 C CA . ARG A 1 95 ? 7.769 0.051 6.134 1.00 71.25 95 ARG A CA 1
ATOM 718 C C . ARG A 1 95 ? 8.915 0.078 5.123 1.00 71.25 95 ARG A C 1
ATOM 720 O O . ARG A 1 95 ? 9.329 -0.979 4.656 1.00 71.25 95 ARG A O 1
ATOM 727 N N . SER A 1 96 ? 9.424 1.260 4.768 1.00 69.38 96 SER A N 1
ATOM 728 C CA . SER A 1 96 ? 10.596 1.380 3.893 1.00 69.38 96 SER A CA 1
ATOM 729 C C . SER A 1 96 ? 11.851 0.808 4.552 1.00 69.38 96 SER A C 1
ATOM 731 O O . SER A 1 96 ? 12.662 0.201 3.858 1.00 69.38 96 SER A O 1
ATOM 733 N N . ARG A 1 97 ? 12.005 0.972 5.872 1.00 68.38 97 ARG A N 1
ATOM 734 C CA . ARG A 1 97 ? 13.111 0.381 6.643 1.00 68.38 97 ARG A CA 1
ATOM 735 C C . ARG A 1 97 ? 12.922 -1.121 6.849 1.00 68.38 97 ARG A C 1
ATOM 737 O O . ARG A 1 97 ? 13.825 -1.890 6.540 1.00 68.38 97 ARG A O 1
ATOM 744 N N . ALA A 1 98 ? 11.719 -1.538 7.239 1.00 70.31 98 ALA A N 1
ATOM 745 C CA . ALA A 1 98 ? 11.373 -2.938 7.467 1.00 70.31 98 ALA A CA 1
ATOM 746 C C . ALA A 1 98 ? 11.530 -3.820 6.214 1.00 70.31 98 ALA A C 1
ATOM 748 O O . ALA A 1 98 ? 11.726 -5.021 6.340 1.00 70.31 98 ALA A O 1
ATOM 749 N N . ARG A 1 99 ? 11.500 -3.252 4.996 1.00 65.50 99 ARG A N 1
ATOM 750 C CA . ARG A 1 99 ? 11.773 -4.000 3.752 1.00 65.50 99 ARG A CA 1
ATOM 751 C C . ARG A 1 99 ? 13.162 -4.650 3.739 1.00 65.50 99 ARG A C 1
ATOM 753 O O . ARG A 1 99 ? 13.339 -5.676 3.090 1.00 65.50 99 ARG A O 1
ATOM 760 N N . PHE A 1 100 ? 14.130 -4.044 4.419 1.00 66.75 100 PHE A N 1
ATOM 761 C CA . PHE A 1 100 ? 15.495 -4.559 4.521 1.00 66.75 100 PHE A CA 1
ATOM 762 C C . PHE A 1 100 ? 15.706 -5.411 5.778 1.00 66.75 100 PHE A C 1
ATOM 764 O O . PHE A 1 100 ? 16.756 -6.032 5.929 1.00 66.75 100 PHE A O 1
ATOM 771 N N . GLU A 1 101 ? 14.713 -5.475 6.666 1.00 68.38 101 GLU A N 1
ATOM 772 C CA . GLU A 1 101 ? 14.757 -6.330 7.843 1.00 68.38 101 GLU A CA 1
ATOM 773 C C . GLU A 1 101 ? 14.300 -7.743 7.485 1.00 68.38 101 GLU A C 1
ATOM 775 O O . GLU A 1 101 ? 13.250 -7.969 6.879 1.00 68.38 101 GLU A O 1
ATOM 780 N N . LYS A 1 102 ? 15.098 -8.736 7.883 1.00 71.88 102 LYS A N 1
ATOM 781 C CA . LYS A 1 102 ? 14.739 -10.139 7.700 1.00 71.88 102 LYS A CA 1
ATOM 782 C C . LYS A 1 102 ? 13.632 -10.490 8.692 1.00 71.88 102 LYS A C 1
ATOM 784 O O . LYS A 1 102 ? 13.890 -10.654 9.884 1.00 71.88 102 LYS A O 1
ATOM 789 N N . ILE A 1 103 ? 12.401 -10.625 8.201 1.00 70.31 103 ILE A N 1
ATOM 790 C CA . ILE A 1 103 ? 11.278 -11.085 9.021 1.00 70.31 103 ILE A CA 1
ATOM 791 C C . ILE A 1 103 ? 11.565 -12.526 9.452 1.00 70.31 103 ILE A C 1
ATOM 793 O O . ILE A 1 103 ? 11.646 -13.441 8.631 1.00 70.31 103 ILE A O 1
ATOM 797 N N . GLN A 1 104 ? 11.745 -12.737 10.754 1.00 77.62 104 GLN A N 1
ATOM 798 C CA . GLN A 1 104 ? 11.891 -14.077 11.306 1.00 77.62 104 GLN A CA 1
ATOM 799 C C . GLN A 1 104 ? 10.526 -14.768 11.327 1.00 77.62 104 GLN A C 1
ATOM 801 O O . GLN A 1 104 ? 9.656 -14.417 12.126 1.00 77.62 104 GLN A O 1
ATOM 806 N N . TRP A 1 105 ? 10.354 -15.784 10.479 1.00 74.94 105 TRP A N 1
ATOM 807 C CA . TRP A 1 105 ? 9.116 -16.568 10.371 1.00 74.94 105 TRP A CA 1
ATOM 808 C C . TRP A 1 105 ? 8.601 -17.103 11.712 1.00 74.94 105 TRP A C 1
ATOM 810 O O . TRP A 1 105 ? 7.396 -17.092 11.950 1.00 74.94 105 TRP A O 1
ATOM 820 N N . ALA A 1 106 ? 9.497 -17.510 12.615 1.00 77.94 106 ALA A N 1
ATOM 821 C CA . ALA A 1 106 ? 9.126 -17.980 13.949 1.00 77.94 106 ALA A CA 1
ATOM 822 C C . ALA A 1 106 ? 8.415 -16.895 14.781 1.00 77.94 106 ALA A C 1
ATOM 824 O O . ALA A 1 106 ? 7.394 -17.165 15.412 1.00 77.94 106 ALA A O 1
ATOM 825 N N . LYS A 1 107 ? 8.909 -15.650 14.728 1.00 81.12 107 LYS A N 1
ATOM 826 C CA . LYS A 1 107 ? 8.313 -14.507 15.434 1.00 81.12 107 LYS A CA 1
ATOM 827 C C . LYS A 1 107 ? 6.957 -14.130 14.836 1.00 81.12 107 LYS A C 1
ATOM 829 O O . LYS A 1 107 ? 6.014 -13.874 15.579 1.00 81.12 107 LYS A O 1
ATOM 834 N N . TRP A 1 108 ? 6.848 -14.159 13.508 1.00 77.94 108 TRP A N 1
ATOM 835 C CA . TRP A 1 108 ? 5.583 -13.933 12.805 1.00 77.94 108 TRP A CA 1
ATOM 836 C C . TRP A 1 108 ? 4.524 -14.978 13.170 1.00 77.94 108 TRP A C 1
ATOM 838 O O . TRP A 1 108 ? 3.406 -14.620 13.533 1.00 77.94 108 TRP A O 1
ATOM 848 N N . LYS A 1 109 ? 4.886 -16.269 13.143 1.00 82.81 109 LYS A N 1
ATOM 849 C CA . LYS A 1 109 ? 3.981 -17.367 13.508 1.00 82.81 109 LYS A CA 1
ATOM 850 C C . LYS A 1 109 ? 3.469 -17.211 14.937 1.00 82.81 109 LYS A C 1
ATOM 852 O O . LYS A 1 109 ? 2.269 -17.299 15.156 1.00 82.81 109 LYS A O 1
ATOM 857 N N . HIS A 1 110 ? 4.357 -16.890 15.877 1.00 80.94 110 HIS A N 1
ATOM 858 C CA . HIS A 1 110 ? 3.976 -16.641 17.263 1.00 80.94 110 HIS A CA 1
ATOM 859 C C . HIS A 1 110 ? 2.983 -15.47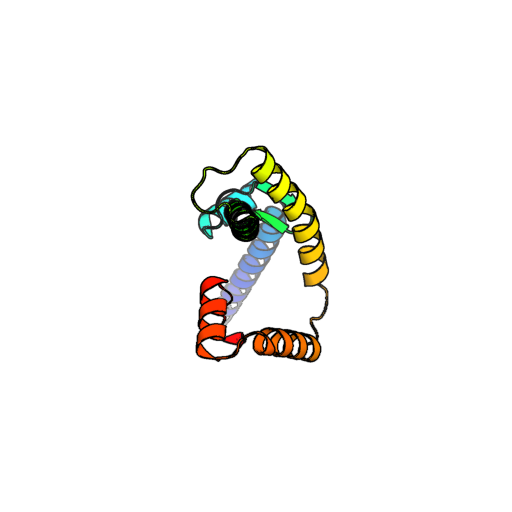3 17.403 1.00 80.94 110 HIS A C 1
ATOM 861 O O . HIS A 1 110 ? 1.962 -15.615 18.070 1.00 80.94 110 HIS A O 1
ATOM 867 N N . GLN A 1 111 ? 3.228 -14.340 16.734 1.00 82.56 111 GLN A N 1
ATOM 868 C CA . GLN A 1 111 ? 2.304 -13.196 16.756 1.00 82.56 111 GLN A CA 1
ATOM 869 C C . GLN A 1 111 ? 0.948 -13.522 16.124 1.00 82.56 111 GLN A C 1
ATOM 871 O O . GLN A 1 111 ? -0.090 -13.122 16.648 1.00 82.56 111 GLN A O 1
ATOM 876 N N . ARG A 1 112 ? 0.943 -14.275 15.021 1.00 81.31 112 ARG A N 1
ATOM 877 C CA . ARG A 1 112 ? -0.288 -14.748 14.383 1.00 81.31 112 ARG A CA 1
ATOM 878 C C . ARG A 1 112 ? -1.069 -15.668 15.310 1.00 81.31 112 ARG A C 1
ATOM 880 O O . ARG A 1 112 ? -2.278 -15.513 15.429 1.00 81.31 112 ARG A O 1
ATOM 887 N N . ASP A 1 113 ? -0.391 -16.606 15.962 1.00 83.38 113 ASP A N 1
ATOM 888 C CA . ASP A 1 113 ? -1.039 -17.543 16.872 1.00 83.38 113 ASP A CA 1
ATOM 889 C C . ASP A 1 113 ? -1.646 -16.780 18.063 1.00 83.38 113 ASP A C 1
ATOM 891 O O . ASP A 1 113 ? -2.808 -17.010 18.386 1.00 83.38 113 ASP A O 1
ATOM 895 N N . LEU A 1 114 ? -0.949 -15.785 18.629 1.00 86.31 114 LEU A N 1
ATOM 896 C CA . LEU A 1 114 ? -1.508 -14.889 19.655 1.00 86.31 114 LEU A CA 1
ATOM 897 C C . LEU A 1 114 ? -2.766 -14.138 19.186 1.00 86.31 114 LEU A C 1
ATOM 899 O O . LEU A 1 114 ? -3.719 -14.014 19.951 1.00 86.31 114 LEU A O 1
ATOM 903 N N . LEU A 1 115 ? -2.792 -13.646 17.943 1.00 83.31 115 LEU A N 1
ATOM 904 C CA . LEU A 1 115 ? -3.982 -13.000 17.376 1.00 83.31 115 LEU A CA 1
ATOM 905 C C . LEU A 1 115 ? -5.120 -14.001 17.165 1.00 83.31 115 LEU A C 1
ATOM 907 O O . LEU A 1 115 ? -6.263 -13.693 17.488 1.00 83.31 115 LEU A O 1
ATOM 911 N N . ARG A 1 116 ? -4.814 -15.213 16.686 1.00 82.50 116 ARG A N 1
ATOM 912 C CA . ARG A 1 116 ? -5.794 -16.299 16.533 1.00 82.50 116 ARG A CA 1
ATOM 913 C C . ARG A 1 116 ? -6.454 -16.633 17.869 1.00 82.50 116 ARG A C 1
ATOM 915 O O . ARG A 1 116 ? -7.664 -16.824 17.891 1.00 82.50 116 ARG A O 1
ATOM 922 N N . TRP A 1 117 ? -5.692 -16.660 18.964 1.00 83.69 117 TRP A N 1
ATOM 923 C CA . TRP A 1 117 ? -6.206 -16.935 20.313 1.00 83.69 117 TRP A CA 1
ATOM 924 C C . TRP A 1 117 ? -7.277 -15.940 20.789 1.00 83.69 117 TRP A C 1
ATOM 926 O O . TRP A 1 117 ? -8.062 -16.281 21.669 1.00 83.69 117 TRP A O 1
ATOM 936 N N . GLN A 1 118 ? -7.363 -14.742 20.200 1.00 85.12 118 GLN A N 1
ATOM 937 C CA . GLN A 1 118 ? -8.423 -13.773 20.510 1.00 85.12 118 GLN A CA 1
ATOM 938 C C . GLN A 1 118 ? -9.778 -14.147 19.884 1.00 85.12 118 GLN A C 1
ATOM 940 O O . GLN A 1 118 ? -10.807 -13.585 20.256 1.00 85.12 118 GLN A O 1
ATOM 945 N N . PHE A 1 119 ? -9.798 -15.097 18.946 1.00 82.56 119 PHE A N 1
ATOM 946 C CA . PHE A 1 119 ? -11.005 -15.567 18.277 1.00 82.56 119 PHE A CA 1
ATOM 947 C C . PHE A 1 119 ? -11.372 -16.964 18.773 1.00 82.56 119 PHE A C 1
ATOM 949 O O . PHE A 1 119 ? -10.612 -17.917 18.633 1.00 82.56 119 PHE A O 1
ATOM 956 N N . VAL A 1 120 ? -12.594 -17.102 19.288 1.00 77.94 120 VAL A N 1
ATOM 957 C CA . VAL A 1 120 ? -13.120 -18.380 19.800 1.00 77.94 120 VAL A CA 1
ATOM 958 C C . VAL A 1 120 ? -13.289 -19.423 18.684 1.00 77.94 120 VAL A C 1
ATOM 960 O O . VAL A 1 120 ? -13.163 -20.622 18.920 1.00 77.94 120 VAL A O 1
ATOM 963 N N . HIS A 1 121 ? -13.559 -18.984 17.448 1.00 82.25 121 HIS A N 1
ATOM 964 C CA . HIS A 1 121 ? -13.832 -19.871 16.317 1.00 82.25 121 HIS A CA 1
ATOM 965 C C . HIS A 1 121 ? -12.965 -19.555 15.101 1.00 82.25 121 HIS A C 1
ATOM 967 O O . HIS A 1 121 ? -12.821 -18.401 14.696 1.00 82.25 121 HIS A O 1
ATOM 973 N N . GLU A 1 122 ? -12.496 -20.607 14.433 1.00 81.31 122 GLU A N 1
ATOM 974 C CA . GLU A 1 122 ? -11.691 -20.504 13.212 1.00 81.31 122 GLU A CA 1
ATOM 975 C C . GLU A 1 122 ? -12.433 -19.800 12.071 1.00 81.31 122 GLU A C 1
ATOM 977 O O . GLU A 1 122 ? -11.856 -18.987 11.356 1.00 81.31 122 GLU A O 1
ATOM 982 N N . LYS A 1 123 ? -13.748 -20.011 11.961 1.00 82.25 123 LYS A N 1
ATOM 983 C CA . LYS A 1 123 ? -14.585 -19.282 10.997 1.00 82.25 123 LYS A CA 1
ATOM 984 C C . LYS A 1 123 ? -14.622 -17.776 11.276 1.00 82.25 123 LYS A C 1
ATOM 986 O O . LYS A 1 123 ? -14.590 -16.990 10.334 1.00 82.25 123 LYS A O 1
ATOM 991 N N . ALA A 1 124 ? -14.654 -17.371 12.549 1.00 81.56 124 ALA A N 1
ATOM 992 C CA . ALA A 1 124 ? -14.636 -15.959 12.929 1.00 81.56 124 ALA A CA 1
ATOM 993 C C . ALA A 1 124 ? -13.277 -15.324 12.599 1.00 81.56 124 ALA A C 1
ATOM 995 O O . ALA A 1 124 ? -13.235 -14.250 12.000 1.00 81.56 124 ALA A O 1
ATOM 996 N N . TRP A 1 125 ? -12.183 -16.036 12.881 1.00 82.50 125 TRP A N 1
ATOM 997 C CA . TRP A 1 125 ? -10.829 -15.639 12.496 1.00 82.50 125 TRP A CA 1
ATOM 998 C C . TRP A 1 125 ? -10.678 -15.453 10.979 1.00 82.50 125 TRP A C 1
ATOM 1000 O O . TRP A 1 125 ? -10.271 -14.384 10.525 1.00 82.50 125 TRP A O 1
ATOM 1010 N N . LEU A 1 126 ? -11.083 -16.448 10.183 1.00 81.31 126 LEU A N 1
ATOM 1011 C CA . LEU A 1 126 ? -11.026 -16.378 8.718 1.00 81.31 126 LEU A CA 1
ATOM 1012 C C . LEU A 1 126 ? -11.906 -15.251 8.163 1.00 81.31 126 LEU A C 1
ATOM 1014 O O . LEU A 1 126 ? -11.505 -14.553 7.236 1.00 81.31 126 LEU A O 1
ATOM 1018 N N . SER A 1 127 ? -13.080 -15.017 8.754 1.00 80.25 127 SER A N 1
ATOM 1019 C CA . SER A 1 127 ? -13.944 -13.903 8.350 1.00 80.25 127 SER A CA 1
ATOM 1020 C C . SER A 1 127 ? -13.325 -12.532 8.657 1.00 80.25 127 SER A C 1
ATOM 1022 O O . SER A 1 127 ? -13.450 -11.606 7.854 1.00 80.25 127 SER A O 1
ATOM 1024 N N . ALA A 1 128 ? -12.603 -12.400 9.774 1.00 77.19 128 ALA A N 1
ATOM 1025 C CA . ALA A 1 128 ? -11.894 -11.178 10.140 1.00 77.19 128 ALA A CA 1
ATOM 1026 C C . ALA A 1 128 ? -10.661 -10.939 9.248 1.00 77.19 128 ALA A C 1
ATOM 1028 O O . ALA A 1 128 ? -10.412 -9.806 8.829 1.00 77.19 128 ALA A O 1
ATOM 1029 N N . LEU A 1 129 ? -9.929 -11.998 8.886 1.00 78.94 129 LEU A N 1
ATOM 1030 C CA . LEU A 1 129 ? -8.845 -11.947 7.897 1.00 78.94 129 LEU A CA 1
ATOM 1031 C C . LEU A 1 129 ? -9.351 -11.520 6.513 1.00 78.94 129 LEU A C 1
ATOM 1033 O O . LEU A 1 129 ? -8.769 -10.634 5.884 1.00 78.94 129 LEU A O 1
ATOM 1037 N N . ALA A 1 130 ? -10.473 -12.092 6.071 1.00 73.31 130 ALA A N 1
ATOM 1038 C CA . ALA A 1 130 ? -11.102 -11.742 4.803 1.00 73.31 130 ALA A CA 1
ATOM 1039 C C . ALA A 1 130 ? -11.517 -10.263 4.767 1.00 73.31 130 ALA A C 1
ATOM 1041 O O . ALA A 1 130 ? -11.216 -9.562 3.802 1.00 73.31 130 ALA A O 1
ATOM 1042 N N . ARG A 1 131 ? -12.130 -9.759 5.849 1.00 70.50 131 ARG A N 1
ATOM 1043 C CA . ARG A 1 131 ? -12.497 -8.336 5.985 1.00 70.50 131 ARG A CA 1
ATOM 1044 C C . ARG A 1 131 ? -11.291 -7.401 6.037 1.00 70.50 131 ARG A C 1
ATOM 1046 O O . ARG A 1 131 ? -11.370 -6.282 5.550 1.00 70.50 131 ARG A O 1
ATOM 1053 N N . SER A 1 132 ? -10.170 -7.850 6.596 1.00 65.75 132 SER A N 1
ATOM 1054 C CA . SER A 1 132 ? -8.942 -7.052 6.696 1.00 65.75 132 SER A CA 1
ATOM 1055 C C . SER A 1 132 ? -8.041 -7.144 5.459 1.00 65.75 132 SER A C 1
ATOM 1057 O O . SER A 1 132 ? -6.957 -6.554 5.454 1.00 65.75 132 SER A O 1
ATOM 1059 N N . SER A 1 133 ? -8.481 -7.809 4.379 1.00 58.47 133 SER A N 1
ATOM 1060 C CA . SER A 1 133 ? -7.709 -8.065 3.144 1.00 58.47 133 SER A CA 1
ATOM 1061 C C . SER A 1 133 ? -6.387 -8.817 3.377 1.00 58.47 133 SER A C 1
ATOM 1063 O O . SER A 1 133 ? -5.463 -8.724 2.574 1.00 58.47 133 SER A O 1
ATOM 1065 N N . LEU A 1 134 ? -6.297 -9.571 4.479 1.00 63.62 134 LEU A N 1
ATOM 1066 C CA . LEU A 1 134 ? -5.153 -10.420 4.837 1.00 63.62 134 LEU A CA 1
ATOM 1067 C C . LEU A 1 134 ? -5.342 -11.880 4.378 1.00 63.62 134 LEU A C 1
ATOM 1069 O O . LEU A 1 134 ? -4.633 -12.770 4.837 1.00 63.62 134 LEU A O 1
ATOM 1073 N N . ASN A 1 135 ? -6.295 -12.129 3.473 1.00 57.41 135 ASN A N 1
ATOM 1074 C CA . ASN A 1 135 ? -6.504 -13.422 2.818 1.00 57.41 135 ASN A CA 1
ATOM 1075 C C . ASN A 1 135 ? -5.406 -13.670 1.770 1.00 57.41 135 ASN A C 1
ATOM 1077 O O . ASN A 1 135 ? -5.647 -13.608 0.567 1.00 57.41 135 ASN A O 1
ATOM 1081 N N . ASP A 1 136 ? -4.185 -13.915 2.232 1.00 49.69 136 ASP A N 1
ATOM 1082 C CA . ASP A 1 136 ? -3.091 -14.369 1.382 1.00 49.69 136 ASP A CA 1
ATOM 1083 C C . ASP A 1 136 ? -2.925 -15.891 1.564 1.00 49.69 136 ASP A C 1
ATOM 1085 O O . ASP A 1 136 ? -2.696 -16.339 2.690 1.00 49.69 136 ASP A O 1
ATOM 1089 N N . PRO A 1 137 ? -3.051 -16.716 0.509 1.00 48.34 137 PRO A N 1
ATOM 1090 C CA . PRO A 1 137 ? -2.865 -18.167 0.600 1.00 48.34 137 PRO A CA 1
ATOM 1091 C C . PRO A 1 137 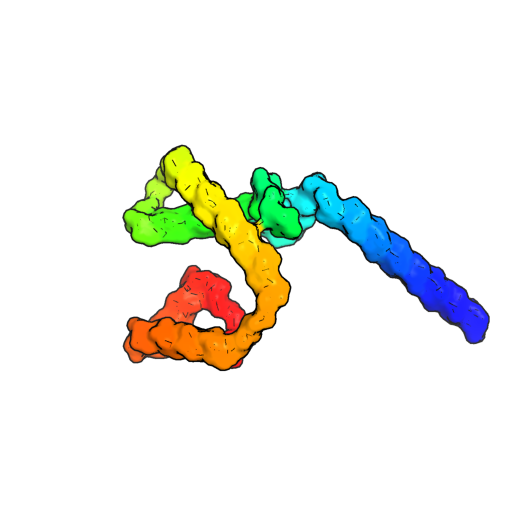? -1.423 -18.576 0.946 1.00 48.34 137 PRO A C 1
ATOM 1093 O O . PRO A 1 137 ? -1.174 -19.734 1.254 1.00 48.34 137 PRO A O 1
ATOM 1096 N N . SER A 1 138 ? -0.462 -17.646 0.959 1.00 44.41 138 SER A N 1
ATOM 1097 C CA . SER A 1 138 ? 0.863 -17.885 1.555 1.00 44.41 138 SER A CA 1
ATOM 1098 C C . SER A 1 138 ? 0.865 -17.889 3.096 1.00 44.41 138 SER A C 1
ATOM 1100 O O . SER A 1 138 ? 1.899 -18.153 3.713 1.00 44.41 138 SER A O 1
ATOM 1102 N N . LEU A 1 139 ? -0.278 -17.588 3.727 1.00 42.31 139 LEU A N 1
ATOM 1103 C CA . LEU A 1 139 ? -0.476 -17.552 5.181 1.00 42.31 139 LEU A CA 1
ATOM 1104 C C . LEU A 1 139 ? -1.233 -18.774 5.737 1.00 42.31 139 LEU A C 1
ATOM 1106 O O . LEU A 1 139 ? -1.375 -18.858 6.967 1.00 42.31 139 LEU A O 1
ATOM 1110 N N . SER A 1 140 ? -1.711 -19.678 4.868 1.00 38.59 140 SER A N 1
ATOM 1111 C CA . SER A 1 140 ? -2.311 -20.975 5.228 1.00 38.59 140 SER A CA 1
ATOM 1112 C C . SER A 1 140 ? -1.256 -22.059 5.386 1.00 38.59 140 SER A C 1
ATOM 1114 O O . SER A 1 140 ? -0.502 -22.263 4.410 1.00 38.59 140 SER A O 1
#

pLDDT: mean 73.98, std 8.5, range [38.59, 87.12]

Secondary structure (DSSP, 8-state):
-HHHHHHHHHHHHHHHHHHHHHHHHTT-HHHHHHHHHHTT---EEEEETTEEEEHHHHHHHHHHHHHHTT-TTSPPPHHHHHHHHHHHHHHHHHHHHHTTS---HHHHHHHHHHHHTT-SSHHHHHHHHHHTT---GGG-

Sequence (140 aa):
MRRVVAVWISLGIATAAGIVSAQLAAPTIVFRDKLGIICGRGHLLARVHERGIYQTDFERALDESRYRAGLEGNKATPAERQSALTNLIPNAALRSRARFEKIQWAKWKHQRDLLRWQFVHEKAWLSALARSSLNDPSLS

Foldseek 3Di:
DVVVVVVVVVVVVVVVVVVVVCVVCLVDQVSVQVVCVVVVQHGFPDDAPSDTDGPNNLVVLLVVQCVVVVNPPDDDDPVSSVVSVVVVNVVVNVVVVCVPPDPDPVVVVVVVVVVVVVDPDPVVVVVVCVVVVVPDPVVD